Protein AF-A0A4V2T5V6-F1 (afdb_monomer_lite)

Secondary structure (DSSP, 8-state):
-------------------TT--------EEEESS-HHHHHHHHHHTTPPEEEEEE-TTSSEEEEESSHHHHHHHHHHHGGGB--S-----------

Radius of gyration: 18.7 Å; chains: 1; bounding box: 43×45×39 Å

Structure (mmCIF, N/CA/C/O backbone):
data_AF-A0A4V2T5V6-F1
#
_entry.id   AF-A0A4V2T5V6-F1
#
loop_
_atom_site.group_PDB
_atom_site.id
_atom_site.type_symbol
_atom_site.label_atom_id
_atom_site.label_alt_id
_atom_site.label_comp_id
_atom_site.label_asym_id
_atom_site.label_entity_id
_atom_site.label_seq_id
_atom_site.pdbx_PDB_ins_code
_atom_site.Cartn_x
_atom_site.Cartn_y
_atom_site.Cartn_z
_atom_site.occupancy
_atom_site.B_iso_or_equiv
_atom_site.auth_seq_id
_atom_site.auth_comp_id
_atom_site.auth_asym_id
_atom_site.auth_atom_id
_atom_site.pdbx_PDB_model_num
ATOM 1 N N . MET A 1 1 ? 29.369 -35.906 -27.784 1.00 46.09 1 MET A N 1
ATOM 2 C CA . MET A 1 1 ? 29.453 -34.445 -27.553 1.00 46.09 1 MET A CA 1
ATOM 3 C C . MET A 1 1 ? 30.112 -33.806 -28.764 1.00 46.09 1 MET A C 1
ATOM 5 O O . MET A 1 1 ? 30.952 -34.506 -29.327 1.00 46.09 1 MET A O 1
ATOM 9 N N . PRO A 1 2 ? 29.849 -32.534 -29.131 1.00 64.75 2 PRO A N 1
ATOM 10 C CA . PRO A 1 2 ? 28.895 -31.525 -28.601 1.00 64.75 2 PRO A CA 1
ATOM 11 C C . PRO A 1 2 ? 28.061 -30.887 -29.763 1.00 64.75 2 PRO A C 1
ATOM 13 O O . PRO A 1 2 ? 28.188 -31.348 -30.889 1.00 64.75 2 PRO A O 1
ATOM 16 N N . HIS A 1 3 ? 27.142 -29.924 -29.660 1.00 39.38 3 HIS A N 1
ATOM 17 C CA . HIS A 1 3 ? 26.810 -28.840 -28.722 1.00 39.38 3 HIS A CA 1
ATOM 18 C C . HIS A 1 3 ? 25.273 -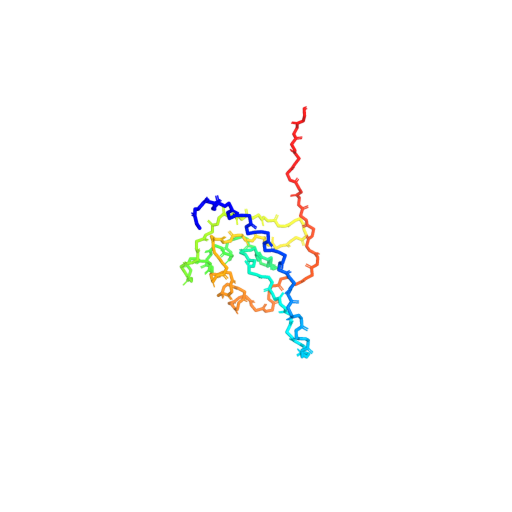28.802 -28.556 1.00 39.38 3 HIS A C 1
ATOM 20 O O . HIS A 1 3 ? 24.555 -29.069 -29.513 1.00 39.38 3 HIS A O 1
ATOM 26 N N . ASP A 1 4 ? 24.727 -28.717 -27.343 1.00 50.56 4 ASP A N 1
ATOM 27 C CA . ASP A 1 4 ? 24.477 -27.465 -26.603 1.00 50.56 4 ASP A CA 1
ATOM 28 C C . ASP A 1 4 ? 23.474 -26.551 -27.323 1.00 50.56 4 ASP A C 1
ATOM 30 O O . ASP A 1 4 ? 23.856 -25.696 -28.109 1.00 50.56 4 ASP A O 1
ATOM 34 N N . ASP A 1 5 ? 22.186 -26.757 -27.031 1.00 49.25 5 ASP A N 1
ATOM 35 C CA . ASP A 1 5 ? 21.186 -25.690 -27.070 1.00 49.25 5 ASP A CA 1
ATOM 36 C C . ASP A 1 5 ? 20.178 -25.917 -25.939 1.00 49.25 5 ASP A C 1
ATOM 38 O O . ASP A 1 5 ? 19.248 -26.728 -25.988 1.00 49.25 5 ASP A O 1
ATOM 42 N N . LEU A 1 6 ? 20.445 -25.193 -24.859 1.00 45.62 6 LEU A N 1
ATOM 43 C CA . LEU A 1 6 ? 19.641 -25.056 -23.659 1.00 45.62 6 LEU A CA 1
ATOM 44 C C . LEU A 1 6 ? 18.339 -24.300 -23.972 1.00 45.62 6 LEU A C 1
ATOM 46 O O . LEU A 1 6 ? 18.159 -23.159 -23.554 1.00 45.62 6 LEU A O 1
ATOM 50 N N . PHE A 1 7 ? 17.377 -24.942 -24.634 1.00 44.22 7 PHE A N 1
ATOM 51 C CA . PHE A 1 7 ? 15.979 -24.520 -24.526 1.00 44.22 7 PHE A CA 1
ATOM 52 C C . PHE A 1 7 ? 15.374 -25.129 -23.267 1.00 44.22 7 PHE A C 1
ATOM 54 O O . PHE A 1 7 ? 14.671 -26.136 -23.275 1.00 44.22 7 PHE A O 1
ATOM 61 N N . TYR A 1 8 ? 15.659 -24.481 -22.142 1.00 41.97 8 TYR A N 1
ATOM 62 C CA . TYR A 1 8 ? 14.953 -24.701 -20.893 1.00 41.97 8 TYR A CA 1
ATOM 63 C C . TYR A 1 8 ? 13.541 -24.105 -21.000 1.00 41.97 8 TYR A C 1
ATOM 65 O O . TYR A 1 8 ? 13.229 -23.067 -20.418 1.00 41.97 8 TYR A O 1
ATOM 73 N N . GLN A 1 9 ? 12.667 -24.761 -21.766 1.00 44.47 9 GLN A N 1
ATOM 74 C CA . GLN A 1 9 ? 11.225 -24.587 -21.632 1.00 44.47 9 GLN A CA 1
ATOM 75 C C . GLN A 1 9 ? 10.824 -25.184 -20.283 1.00 44.47 9 GLN A C 1
ATOM 77 O O . GLN A 1 9 ? 10.393 -26.330 -20.177 1.00 44.47 9 GLN A O 1
ATOM 82 N N . ARG A 1 10 ? 11.006 -24.400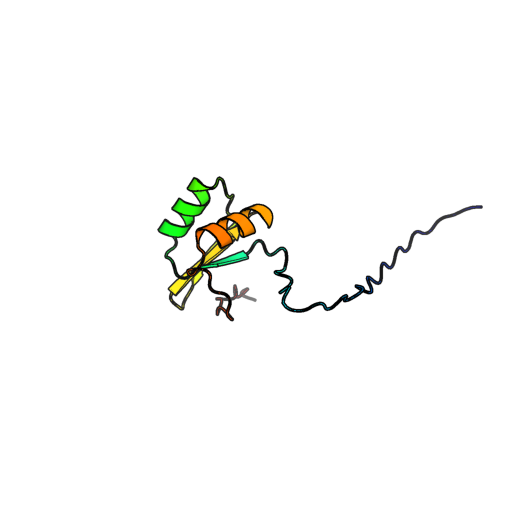 -19.217 1.00 40.41 10 ARG A N 1
ATOM 83 C CA . ARG A 1 10 ? 10.408 -24.689 -17.919 1.00 40.41 10 ARG A CA 1
ATOM 84 C C . ARG A 1 10 ? 8.906 -24.464 -18.050 1.00 40.41 10 ARG A C 1
ATOM 86 O O . ARG A 1 10 ? 8.390 -23.413 -17.687 1.00 40.41 10 ARG A O 1
ATOM 93 N N . THR A 1 11 ? 8.203 -25.470 -18.554 1.00 54.16 11 THR A N 1
ATOM 94 C CA . THR A 1 11 ? 6.805 -25.689 -18.199 1.00 54.16 11 THR A CA 1
ATOM 95 C C . THR A 1 11 ? 6.808 -25.971 -16.700 1.00 54.16 11 THR A C 1
ATOM 97 O O . THR A 1 11 ? 7.012 -27.106 -16.274 1.00 54.16 11 THR A O 1
ATOM 100 N N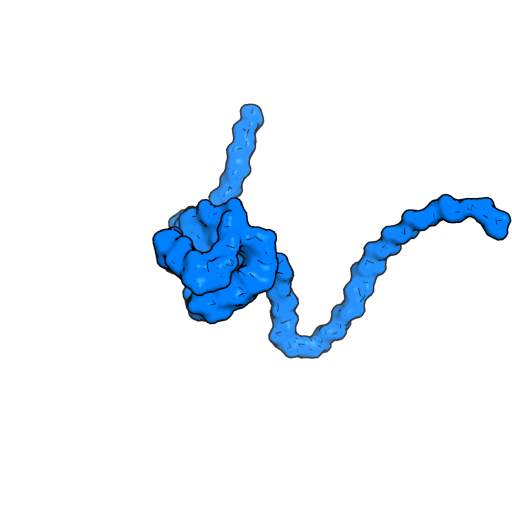 . MET A 1 12 ? 6.699 -24.917 -15.885 1.00 48.09 12 MET A N 1
ATOM 101 C CA . MET A 1 12 ? 6.384 -25.053 -14.465 1.00 48.09 12 MET A CA 1
ATOM 102 C C . MET A 1 12 ? 4.957 -25.582 -14.392 1.00 48.09 12 MET A C 1
ATOM 104 O O . MET A 1 12 ? 3.995 -24.829 -14.354 1.00 48.09 12 MET A O 1
ATOM 108 N N . GLY A 1 13 ? 4.832 -26.904 -14.480 1.00 47.84 13 GLY A N 1
ATOM 109 C CA . GLY A 1 13 ? 3.750 -27.605 -13.823 1.00 47.84 13 GLY A CA 1
ATOM 110 C C . GLY A 1 13 ? 3.989 -27.436 -12.334 1.00 47.84 13 GLY A C 1
ATOM 111 O O . GLY A 1 13 ? 4.849 -28.103 -11.762 1.00 47.84 13 GLY A O 1
ATOM 112 N N . ASP A 1 14 ? 3.287 -26.484 -11.739 1.00 40.41 14 ASP A N 1
ATOM 113 C CA . ASP A 1 14 ? 3.250 -26.314 -10.298 1.00 40.41 14 ASP A CA 1
ATOM 114 C C . ASP A 1 14 ? 2.612 -27.583 -9.708 1.00 40.41 14 ASP A C 1
ATOM 116 O O . ASP A 1 14 ? 1.465 -27.896 -10.051 1.00 40.41 14 ASP A O 1
ATOM 120 N N . PRO A 1 15 ? 3.291 -28.356 -8.840 1.00 42.84 15 PRO A N 1
ATOM 121 C CA . PRO A 1 15 ? 2.596 -29.370 -8.074 1.00 42.84 15 PRO A CA 1
ATOM 122 C C . PRO A 1 15 ? 1.738 -28.630 -7.048 1.00 42.84 15 PRO A C 1
ATOM 124 O O . PRO A 1 15 ? 2.198 -28.242 -5.974 1.00 42.84 15 PRO A O 1
ATOM 127 N N . VAL A 1 16 ? 0.479 -28.397 -7.413 1.00 49.84 16 VAL A N 1
ATOM 128 C CA . VAL A 1 16 ? -0.565 -27.940 -6.501 1.00 49.84 16 VAL A CA 1
ATOM 129 C C . VAL A 1 16 ? -0.781 -29.039 -5.462 1.00 49.84 16 VAL A C 1
ATOM 131 O O . VAL A 1 16 ? -1.535 -29.986 -5.666 1.00 49.84 16 VAL A O 1
ATOM 134 N N . MET A 1 17 ? -0.094 -28.911 -4.330 1.00 41.31 17 MET A N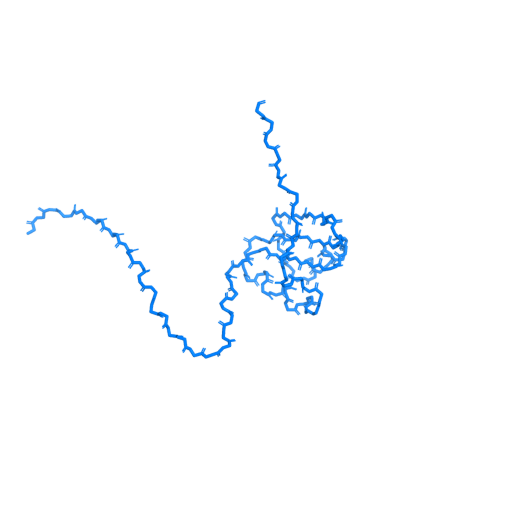 1
ATOM 135 C CA . MET A 1 17 ? -0.455 -29.585 -3.089 1.00 41.31 17 MET A CA 1
ATOM 136 C C . MET A 1 17 ? -1.464 -28.688 -2.370 1.00 41.31 17 MET A C 1
ATOM 138 O O . MET A 1 17 ? -1.099 -27.799 -1.604 1.00 41.31 17 MET A O 1
ATOM 142 N N . THR A 1 18 ? -2.750 -28.882 -2.662 1.00 49.84 18 THR A N 1
ATOM 143 C CA . THR A 1 18 ? -3.840 -28.259 -1.906 1.00 49.84 18 THR A CA 1
ATOM 144 C C . THR A 1 18 ? -4.006 -28.986 -0.573 1.00 49.84 18 THR A C 1
ATOM 146 O O . THR A 1 18 ? -4.663 -30.020 -0.502 1.00 49.84 18 THR A O 1
ATOM 149 N N . THR A 1 19 ? -3.465 -28.399 0.493 1.00 45.66 19 THR A N 1
ATOM 150 C CA . THR A 1 19 ? -3.993 -28.567 1.853 1.00 45.66 19 THR A CA 1
ATOM 151 C C . THR A 1 19 ? -4.533 -27.210 2.298 1.00 45.66 19 THR A C 1
ATOM 153 O O . THR A 1 19 ? -3.913 -26.179 2.052 1.00 45.66 19 THR A O 1
ATOM 156 N N . GLY A 1 20 ? -5.750 -27.218 2.842 1.00 47.62 20 GLY A N 1
ATOM 157 C CA . GLY A 1 20 ? -6.632 -26.060 2.974 1.00 47.62 20 GLY A CA 1
ATOM 158 C C . GLY A 1 20 ? -6.048 -24.814 3.651 1.00 47.62 20 GLY A C 1
ATOM 159 O O . GLY A 1 20 ? -5.222 -24.890 4.552 1.00 47.62 20 GLY A O 1
ATOM 160 N N . ALA A 1 21 ? -6.589 -23.669 3.228 1.00 46.81 21 ALA A N 1
ATOM 161 C CA . ALA A 1 21 ? -6.430 -22.337 3.817 1.00 46.81 21 ALA A CA 1
ATOM 162 C C . ALA A 1 21 ? -5.090 -21.601 3.626 1.00 46.81 21 ALA A C 1
ATOM 164 O O . ALA A 1 21 ? -4.894 -20.574 4.272 1.00 46.81 21 ALA A O 1
ATOM 165 N N . ASP A 1 22 ? -4.230 -22.002 2.689 1.00 42.06 22 ASP A N 1
ATOM 166 C CA . ASP A 1 22 ? -3.155 -21.114 2.229 1.00 42.06 22 ASP A CA 1
ATOM 167 C C . ASP A 1 22 ? -3.638 -20.327 1.007 1.00 42.06 22 ASP A C 1
ATOM 169 O O . ASP A 1 22 ? -3.576 -20.767 -0.142 1.00 42.06 22 ASP A O 1
ATOM 173 N N . THR A 1 23 ? -4.201 -19.145 1.266 1.00 43.38 23 THR A N 1
ATOM 174 C CA . THR A 1 23 ? -4.243 -18.125 0.220 1.00 43.38 23 THR A CA 1
ATOM 175 C C . THR A 1 23 ? -2.786 -17.870 -0.122 1.00 43.38 23 THR A C 1
ATOM 177 O O . THR A 1 23 ? -2.102 -17.227 0.672 1.00 43.38 23 THR A O 1
ATOM 180 N N . VAL A 1 24 ? -2.312 -18.375 -1.266 1.00 48.22 24 VAL A N 1
ATOM 181 C CA . VAL A 1 24 ? -1.046 -17.932 -1.846 1.00 48.22 24 VAL A CA 1
ATOM 182 C C . VAL A 1 24 ? -1.233 -16.444 -2.088 1.00 48.22 24 VAL A C 1
ATOM 184 O O . VAL A 1 24 ? -1.741 -16.027 -3.127 1.00 48.22 24 VAL A O 1
ATOM 187 N N . VAL A 1 25 ? -0.912 -15.630 -1.082 1.00 52.00 25 VAL A N 1
ATOM 188 C CA . VAL A 1 25 ? -0.747 -14.201 -1.255 1.00 52.00 25 VAL A CA 1
ATOM 189 C C . VAL A 1 25 ? 0.352 -14.120 -2.298 1.00 52.00 25 VAL A C 1
ATOM 191 O O . VAL A 1 25 ? 1.471 -14.575 -2.036 1.00 52.00 25 VAL A O 1
ATOM 194 N N . PRO A 1 26 ? 0.068 -13.636 -3.519 1.00 52.72 26 PRO A N 1
ATOM 195 C CA . PRO A 1 26 ? 1.141 -13.426 -4.466 1.00 52.72 26 PRO A CA 1
ATOM 196 C C . PRO A 1 26 ? 2.200 -12.582 -3.758 1.00 52.72 26 PRO A C 1
ATOM 198 O O . PRO A 1 26 ? 1.861 -11.792 -2.870 1.00 52.72 26 PRO A O 1
ATOM 201 N N . ILE A 1 27 ? 3.462 -12.713 -4.163 1.00 68.62 27 ILE A N 1
ATOM 202 C CA . ILE A 1 27 ? 4.597 -11.873 -3.744 1.00 68.62 27 ILE A CA 1
ATOM 203 C C . ILE A 1 27 ? 4.388 -10.410 -4.241 1.00 68.62 27 ILE A C 1
ATOM 205 O O . ILE A 1 27 ? 5.217 -9.759 -4.867 1.00 68.62 27 ILE A O 1
ATOM 209 N N . SER A 1 28 ? 3.198 -9.862 -4.014 1.00 82.56 28 SER A N 1
ATOM 210 C CA . SER A 1 28 ? 2.744 -8.576 -4.484 1.00 82.56 28 SER A CA 1
ATOM 211 C C . SER A 1 28 ? 3.378 -7.512 -3.618 1.00 82.56 28 SER A C 1
ATOM 213 O O . SER A 1 28 ? 3.134 -7.403 -2.420 1.00 82.56 28 SER A O 1
ATOM 215 N N . ARG A 1 29 ? 4.156 -6.666 -4.277 1.00 90.25 29 ARG A N 1
ATOM 216 C CA . ARG A 1 29 ? 4.645 -5.410 -3.717 1.00 90.25 29 ARG A CA 1
ATOM 217 C C . ARG A 1 29 ? 3.548 -4.347 -3.555 1.00 90.25 29 ARG A C 1
ATOM 219 O O . ARG A 1 29 ? 3.808 -3.293 -2.986 1.00 90.25 29 ARG A O 1
ATOM 226 N N . ALA A 1 30 ? 2.349 -4.581 -4.097 1.00 91.12 30 ALA A N 1
ATOM 227 C CA . ALA A 1 30 ? 1.232 -3.644 -4.041 1.00 91.12 30 ALA A CA 1
ATOM 228 C C . ALA A 1 30 ? 0.275 -3.981 -2.894 1.00 91.12 30 ALA A C 1
ATOM 230 O O . ALA A 1 30 ? -0.217 -5.107 -2.808 1.00 91.12 30 ALA A O 1
ATOM 231 N N . VAL A 1 31 ? -0.029 -2.971 -2.080 1.00 90.44 31 VAL A N 1
ATOM 232 C CA . VAL A 1 31 ? -0.926 -3.029 -0.926 1.00 90.44 31 VAL A CA 1
ATOM 233 C C . VAL A 1 31 ? -1.972 -1.929 -1.074 1.00 90.44 31 VAL A C 1
ATOM 235 O O . VAL A 1 31 ? -1.638 -0.772 -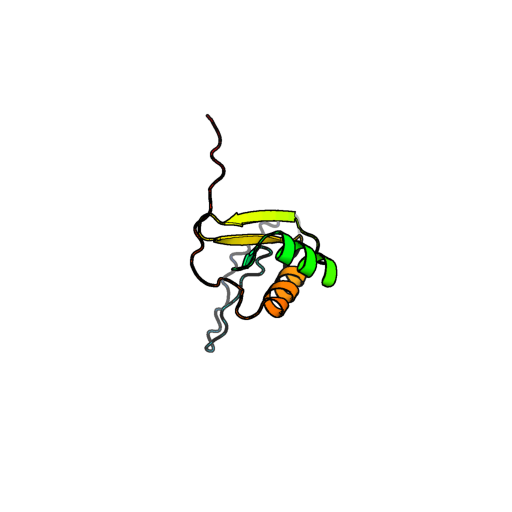1.323 1.00 90.44 31 VAL A O 1
ATOM 238 N N . ASN A 1 32 ? -3.245 -2.279 -0.919 1.00 92.88 32 ASN A N 1
ATOM 239 C CA . ASN A 1 32 ? -4.325 -1.301 -0.847 1.00 92.88 32 ASN A CA 1
ATOM 240 C C . ASN A 1 32 ? -4.753 -1.171 0.618 1.00 92.88 32 ASN A C 1
ATOM 242 O O . ASN A 1 32 ? -4.919 -2.183 1.299 1.00 92.88 32 ASN A O 1
ATOM 246 N N . VAL A 1 33 ? -4.936 0.050 1.105 1.00 92.31 33 VAL A N 1
ATOM 247 C CA . VAL A 1 33 ? -5.317 0.324 2.493 1.00 92.31 33 VAL A CA 1
ATOM 248 C C . VAL A 1 33 ? -6.432 1.357 2.555 1.00 92.31 33 VAL A C 1
ATOM 250 O O . VAL A 1 33 ? -6.507 2.244 1.714 1.00 92.31 33 VAL A O 1
ATOM 253 N N . SER A 1 34 ? -7.288 1.269 3.570 1.00 92.56 34 SER A N 1
ATOM 254 C CA . SER A 1 34 ? -8.402 2.205 3.787 1.00 92.56 34 SER A CA 1
ATOM 255 C C . SER A 1 34 ? -7.982 3.559 4.373 1.00 92.56 34 SER A C 1
ATOM 257 O O . SER A 1 34 ? -8.831 4.408 4.621 1.00 92.56 34 SER A O 1
ATOM 259 N N . VAL A 1 35 ? -6.685 3.771 4.613 1.00 91.88 35 VAL A N 1
ATOM 260 C CA . VAL A 1 35 ? -6.147 5.003 5.207 1.00 91.88 35 VAL A CA 1
ATOM 261 C C . VAL A 1 35 ? -5.673 6.003 4.157 1.00 91.88 35 VAL A C 1
ATOM 263 O O . VAL A 1 35 ? -5.352 5.636 3.024 1.00 91.88 35 VAL A O 1
ATOM 266 N N . GLU A 1 36 ? -5.577 7.267 4.559 1.00 92.94 36 GLU A N 1
ATOM 267 C CA . GLU A 1 36 ? -5.091 8.346 3.703 1.00 92.94 36 GLU A CA 1
ATOM 268 C C . GLU A 1 36 ? -3.573 8.301 3.490 1.00 92.94 36 GLU A C 1
ATOM 270 O O . GLU A 1 36 ? -2.802 7.811 4.326 1.00 92.94 36 GLU A O 1
ATOM 275 N N . GLN A 1 37 ? -3.136 8.895 2.379 1.00 92.94 37 GLN A N 1
ATOM 276 C CA . GLN A 1 37 ? -1.745 8.925 1.939 1.00 92.94 37 GLN A CA 1
ATOM 277 C C . GLN A 1 37 ? -0.744 9.374 3.026 1.00 92.94 37 GLN A C 1
ATOM 279 O O . GLN A 1 37 ? 0.289 8.710 3.166 1.00 92.94 37 GLN A O 1
ATOM 284 N N . PRO A 1 38 ? -1.001 10.415 3.849 1.00 93.31 38 PRO A N 1
ATOM 285 C CA . PRO A 1 38 ? -0.063 10.826 4.897 1.00 93.31 38 PRO A CA 1
ATOM 286 C C . PRO A 1 38 ? 0.196 9.732 5.941 1.00 93.31 38 PRO A C 1
ATOM 288 O O . PRO A 1 38 ? 1.328 9.545 6.388 1.00 93.31 38 PRO A O 1
ATOM 291 N N . GLN A 1 39 ? -0.837 8.962 6.299 1.00 92.00 39 GLN A N 1
ATOM 292 C CA . GLN A 1 39 ? -0.716 7.859 7.255 1.00 92.00 39 GLN A CA 1
ATOM 293 C C . GLN A 1 39 ? 0.076 6.693 6.657 1.00 92.00 39 GLN A C 1
ATOM 295 O O . GLN A 1 39 ? 0.873 6.060 7.353 1.00 92.00 39 GLN A O 1
ATOM 300 N N . VAL A 1 40 ? -0.097 6.440 5.357 1.00 93.12 40 VAL A N 1
ATOM 301 C CA . VAL A 1 40 ? 0.699 5.450 4.622 1.00 93.12 40 VAL A CA 1
ATOM 302 C C . VAL A 1 40 ? 2.170 5.820 4.594 1.00 93.12 40 VAL A C 1
ATOM 304 O O . VAL A 1 40 ? 3.010 4.979 4.909 1.00 93.12 40 VAL A O 1
ATOM 307 N N . LEU A 1 41 ? 2.485 7.077 4.287 1.00 94.44 41 LEU A N 1
ATOM 308 C CA . LEU A 1 41 ? 3.859 7.577 4.269 1.00 94.44 41 LEU A CA 1
ATOM 309 C C . LEU A 1 41 ? 4.519 7.461 5.646 1.00 94.44 41 LEU A C 1
ATOM 311 O O . LEU A 1 41 ? 5.647 6.978 5.746 1.00 94.44 41 LEU A O 1
ATOM 315 N N . ALA A 1 42 ? 3.805 7.838 6.711 1.00 95.44 42 ALA A N 1
ATOM 316 C CA . ALA A 1 42 ? 4.300 7.717 8.079 1.00 95.44 42 ALA A CA 1
ATOM 317 C C . ALA A 1 42 ? 4.598 6.257 8.457 1.00 95.44 42 ALA A C 1
ATOM 319 O O . ALA A 1 42 ? 5.650 5.977 9.035 1.00 95.44 42 ALA A O 1
ATOM 320 N N . MET A 1 43 ? 3.718 5.318 8.091 1.00 92.88 43 MET A N 1
ATOM 321 C CA . MET A 1 43 ? 3.958 3.897 8.354 1.0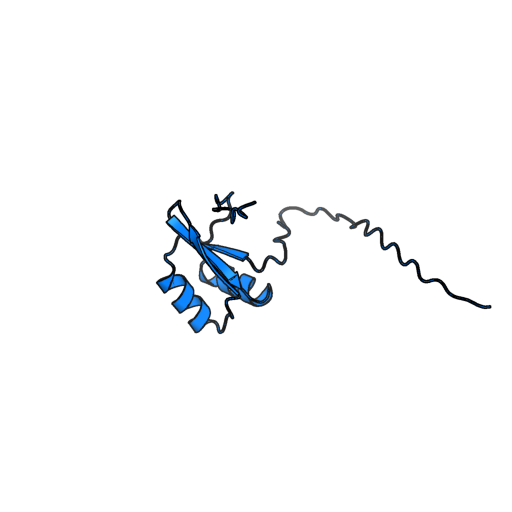0 92.88 43 MET A CA 1
ATOM 322 C C . MET A 1 43 ? 5.092 3.320 7.520 1.00 92.88 43 MET A C 1
ATOM 324 O O . MET A 1 43 ? 5.931 2.610 8.067 1.00 92.88 43 MET A O 1
ATOM 328 N N . CYS A 1 44 ? 5.174 3.647 6.232 1.00 93.62 44 CYS A N 1
ATOM 329 C CA . CYS A 1 44 ? 6.277 3.175 5.399 1.00 93.62 44 CYS A CA 1
ATOM 330 C C . CYS A 1 44 ? 7.620 3.683 5.937 1.00 93.62 44 CYS A C 1
ATOM 332 O O . CYS A 1 44 ? 8.543 2.893 6.108 1.00 93.62 44 CYS A O 1
ATOM 334 N N . LYS A 1 45 ? 7.694 4.962 6.332 1.00 94.69 45 LYS A N 1
ATOM 335 C CA . LYS A 1 45 ? 8.886 5.542 6.964 1.00 94.69 45 LYS A CA 1
ATOM 336 C C . LYS A 1 45 ? 9.238 4.862 8.290 1.00 94.69 45 LYS A C 1
ATOM 338 O O . LYS A 1 45 ? 10.406 4.591 8.537 1.00 94.69 45 LYS A O 1
ATOM 343 N N . LYS A 1 46 ? 8.248 4.556 9.137 1.00 95.38 46 LYS A N 1
ATOM 344 C CA . LYS A 1 46 ? 8.462 3.871 10.425 1.00 95.38 46 LYS A CA 1
ATOM 345 C C . LYS A 1 46 ? 9.059 2.466 10.264 1.00 95.38 46 LYS A C 1
ATOM 347 O O . LYS A 1 46 ? 9.756 2.003 11.160 1.00 95.38 46 LYS A O 1
ATOM 352 N N . HIS A 1 47 ? 8.767 1.795 9.152 1.00 92.75 47 HIS A N 1
ATOM 353 C CA . HIS A 1 47 ? 9.205 0.425 8.873 1.00 92.75 47 HIS A CA 1
ATOM 354 C C . HIS A 1 47 ? 10.365 0.328 7.872 1.00 92.75 47 HIS A C 1
ATOM 356 O O . HIS A 1 47 ? 10.681 -0.784 7.452 1.00 92.75 47 HIS A O 1
ATOM 362 N N . ASP A 1 48 ? 10.977 1.459 7.499 1.00 92.88 48 ASP A N 1
ATOM 363 C CA . ASP A 1 48 ? 12.032 1.537 6.475 1.00 92.88 48 ASP A CA 1
ATOM 364 C C . ASP A 1 48 ? 11.607 0.896 5.133 1.00 92.88 48 ASP A C 1
ATOM 366 O O . ASP A 1 48 ? 12.374 0.249 4.428 1.00 92.88 48 ASP A O 1
ATOM 370 N N . ALA A 1 49 ? 10.322 1.026 4.789 1.00 92.94 49 ALA A N 1
ATOM 371 C CA . ALA A 1 49 ? 9.761 0.466 3.567 1.00 92.94 49 ALA A CA 1
ATOM 372 C C . ALA A 1 49 ? 9.863 1.484 2.424 1.00 92.94 49 ALA A C 1
ATOM 374 O O . ALA A 1 49 ? 9.230 2.544 2.458 1.00 92.94 49 ALA A O 1
ATOM 375 N N . ILE A 1 50 ? 10.626 1.145 1.384 1.00 94.06 50 ILE A N 1
ATOM 376 C CA . ILE A 1 50 ? 10.808 2.017 0.218 1.00 94.06 50 ILE A CA 1
ATOM 377 C C . ILE A 1 50 ? 9.575 1.941 -0.686 1.00 94.06 50 ILE A C 1
ATOM 379 O O . ILE A 1 50 ? 9.215 0.876 -1.196 1.00 94.06 50 ILE A O 1
ATOM 383 N N . ILE A 1 51 ? 8.949 3.094 -0.918 1.00 94.25 51 ILE A N 1
ATOM 384 C CA . ILE A 1 51 ? 7.792 3.243 -1.802 1.00 94.25 51 ILE A CA 1
ATOM 385 C C . ILE A 1 51 ? 8.270 3.426 -3.244 1.00 94.25 51 ILE A C 1
ATOM 387 O O . ILE A 1 51 ? 9.091 4.289 -3.533 1.00 94.25 51 ILE A O 1
ATOM 391 N N . SER A 1 52 ? 7.715 2.632 -4.155 1.00 95.12 52 SER A N 1
ATOM 392 C CA . SER A 1 52 ? 7.881 2.779 -5.602 1.00 95.12 52 SER A CA 1
ATOM 393 C C . SER A 1 52 ? 6.792 3.657 -6.219 1.00 95.12 52 SER A C 1
ATOM 395 O O . SER A 1 52 ? 7.083 4.426 -7.129 1.00 95.12 52 SER A O 1
ATOM 397 N N . ALA A 1 53 ? 5.548 3.540 -5.751 1.00 92.56 53 ALA A N 1
ATOM 398 C CA . ALA A 1 53 ? 4.437 4.375 -6.194 1.00 92.56 53 ALA A CA 1
ATOM 399 C C . ALA A 1 53 ? 3.384 4.496 -5.091 1.00 92.56 53 ALA A C 1
ATOM 401 O O . ALA A 1 53 ? 3.196 3.575 -4.294 1.00 92.56 53 ALA A O 1
ATOM 402 N N . ILE A 1 54 ? 2.673 5.618 -5.067 1.00 92.62 54 ILE A N 1
ATOM 403 C CA . ILE A 1 54 ? 1.564 5.850 -4.146 1.00 92.62 54 ILE A CA 1
ATOM 404 C C . ILE A 1 54 ? 0.444 6.587 -4.873 1.00 92.62 54 ILE A C 1
ATOM 406 O O . ILE A 1 54 ? 0.703 7.520 -5.629 1.00 92.62 54 ILE A O 1
ATOM 410 N N . GLU A 1 55 ? -0.786 6.134 -4.670 1.00 90.38 55 GLU A N 1
ATOM 411 C CA . GLU A 1 55 ? -1.976 6.655 -5.337 1.00 90.38 55 GLU A CA 1
ATOM 412 C C . GLU A 1 55 ? -3.144 6.669 -4.351 1.00 90.38 55 GLU A C 1
ATOM 414 O O . GLU A 1 55 ? -3.414 5.668 -3.683 1.00 90.38 55 GLU A O 1
ATOM 419 N N . THR A 1 56 ? -3.862 7.785 -4.276 1.00 90.25 56 THR A N 1
ATOM 420 C CA . THR A 1 56 ? -5.130 7.860 -3.544 1.00 90.25 56 THR A CA 1
ATOM 421 C C . THR A 1 56 ? -6.228 7.183 -4.356 1.00 90.25 56 THR A C 1
ATOM 423 O O . THR A 1 56 ? -6.390 7.451 -5.544 1.00 90.25 56 THR A O 1
ATOM 426 N N . LEU A 1 57 ? -6.996 6.302 -3.721 1.00 87.38 57 LEU A N 1
ATOM 427 C CA . LEU A 1 57 ? -8.051 5.547 -4.388 1.00 87.38 57 LEU A CA 1
ATOM 428 C C . LEU A 1 57 ? -9.333 6.390 -4.520 1.00 87.38 57 LEU A C 1
ATOM 430 O O . LEU A 1 57 ? -9.716 7.046 -3.549 1.00 87.38 57 LEU A O 1
ATOM 434 N N . PRO A 1 58 ? -10.062 6.322 -5.654 1.00 81.50 58 PRO A N 1
ATOM 435 C CA . PRO A 1 58 ? -11.316 7.063 -5.840 1.00 81.50 58 PRO A CA 1
ATOM 436 C C . PRO A 1 58 ? -12.406 6.713 -4.818 1.00 81.50 58 PRO A C 1
ATOM 438 O O . PRO A 1 58 ? -13.229 7.550 -4.469 1.00 81.50 58 PRO A O 1
ATOM 441 N N . SER A 1 59 ? -12.404 5.473 -4.322 1.00 78.62 59 SER A N 1
ATOM 442 C CA . SER A 1 59 ? -13.322 4.980 -3.287 1.00 78.62 59 SER A CA 1
ATOM 443 C C . SER A 1 59 ? -12.946 5.415 -1.865 1.00 78.62 59 SER A C 1
ATOM 445 O O . SER A 1 59 ? -13.597 4.996 -0.910 1.00 78.62 59 SER A O 1
ATOM 447 N N . GLY A 1 60 ? -11.872 6.191 -1.709 1.00 82.94 60 GLY A N 1
ATOM 448 C CA . GLY A 1 60 ? -11.226 6.444 -0.428 1.00 82.94 60 GLY A CA 1
ATOM 449 C C . GLY A 1 60 ? -10.170 5.388 -0.094 1.00 82.94 60 GLY A C 1
ATOM 450 O O . GLY A 1 60 ? -10.242 4.232 -0.524 1.00 82.94 60 GLY A O 1
ATOM 451 N N . GLY A 1 61 ? -9.164 5.811 0.670 1.00 90.06 61 GLY A N 1
ATOM 452 C CA . GLY A 1 61 ? -7.976 5.019 0.971 1.00 90.06 61 GLY A CA 1
ATOM 453 C C . GLY A 1 61 ? -6.826 5.261 -0.008 1.00 90.06 61 GLY A C 1
ATOM 454 O O . GLY A 1 61 ? -6.854 6.172 -0.834 1.00 90.06 61 GLY A O 1
ATOM 455 N N . THR A 1 62 ? -5.791 4.435 0.094 1.00 94.00 62 THR A N 1
ATOM 456 C CA . THR A 1 62 ? -4.535 4.602 -0.640 1.00 94.00 62 THR A CA 1
ATOM 457 C C . THR A 1 62 ? -4.026 3.259 -1.136 1.00 94.00 62 THR A C 1
ATOM 459 O O . THR A 1 62 ? -4.007 2.264 -0.410 1.00 94.00 62 THR A O 1
ATOM 462 N N . ARG A 1 63 ? -3.545 3.232 -2.373 1.00 92.12 63 ARG A N 1
ATOM 463 C CA . ARG A 1 63 ? -2.730 2.153 -2.910 1.00 92.12 63 ARG A CA 1
ATOM 464 C C . ARG A 1 63 ? -1.269 2.544 -2.803 1.00 92.12 63 ARG A C 1
ATOM 466 O O . ARG A 1 63 ? -0.843 3.557 -3.348 1.00 92.12 63 ARG A O 1
ATOM 473 N N . VAL A 1 64 ? -0.490 1.703 -2.145 1.00 93.31 64 VAL A N 1
ATOM 474 C CA . VAL A 1 64 ? 0.960 1.838 -2.072 1.00 93.31 64 VAL A CA 1
ATOM 475 C C . VAL A 1 64 ? 1.609 0.648 -2.751 1.00 93.31 64 VAL A C 1
ATOM 477 O O . VAL A 1 64 ? 1.240 -0.505 -2.538 1.00 93.31 64 VAL A O 1
ATOM 480 N N . VAL A 1 65 ? 2.574 0.931 -3.611 1.00 92.88 65 VAL A N 1
ATOM 481 C CA . VAL A 1 65 ? 3.432 -0.065 -4.237 1.00 92.88 65 VAL A CA 1
ATOM 482 C C . VAL A 1 65 ? 4.817 0.136 -3.662 1.00 92.88 65 VAL A C 1
ATOM 484 O O . VAL A 1 65 ? 5.396 1.209 -3.806 1.00 92.88 65 VAL A O 1
ATOM 487 N N . LEU A 1 66 ? 5.341 -0.882 -2.996 1.00 93.31 66 LEU A N 1
ATOM 488 C CA . LEU A 1 66 ? 6.678 -0.863 -2.417 1.00 93.31 66 LEU A CA 1
ATOM 489 C C . LEU A 1 66 ? 7.705 -1.398 -3.411 1.00 93.31 66 LEU A C 1
ATOM 491 O O . LEU A 1 66 ? 7.353 -1.928 -4.464 1.00 93.31 66 LEU A O 1
ATOM 495 N N . MET A 1 67 ? 8.988 -1.253 -3.097 1.00 93.56 67 MET A N 1
ATOM 496 C CA . MET A 1 67 ? 10.054 -1.730 -3.977 1.00 93.56 67 MET A CA 1
ATOM 497 C C . MET A 1 67 ? 10.115 -3.266 -4.032 1.00 93.56 67 MET A C 1
ATOM 499 O O . MET A 1 67 ? 10.391 -3.837 -5.086 1.00 93.56 67 MET A O 1
ATOM 503 N N . ASN A 1 68 ? 9.812 -3.943 -2.920 1.00 90.31 68 ASN A N 1
ATOM 504 C CA . ASN A 1 68 ? 9.888 -5.398 -2.787 1.00 90.31 68 ASN A CA 1
ATOM 505 C C . ASN A 1 68 ? 8.695 -5.973 -1.992 1.00 90.31 68 ASN A C 1
ATOM 507 O O . ASN A 1 68 ? 7.944 -5.255 -1.330 1.00 90.31 68 ASN A O 1
ATOM 511 N N . SER A 1 69 ? 8.507 -7.290 -2.083 1.00 86.62 69 SER A N 1
ATOM 512 C CA . SER A 1 69 ? 7.407 -8.017 -1.434 1.00 86.62 69 SER A CA 1
ATOM 513 C C . SER A 1 69 ? 7.603 -8.215 0.071 1.00 86.62 69 SER A C 1
ATOM 515 O O . SER A 1 69 ? 6.624 -8.337 0.806 1.00 86.62 69 SER A O 1
ATOM 517 N N . VAL A 1 70 ? 8.850 -8.216 0.547 1.00 89.69 70 VAL A N 1
ATOM 518 C CA . VAL A 1 70 ? 9.178 -8.381 1.970 1.00 89.69 70 VAL A CA 1
ATOM 519 C C . VAL A 1 70 ? 8.668 -7.184 2.767 1.00 89.69 70 VAL A C 1
ATOM 521 O O . VAL A 1 70 ? 8.002 -7.350 3.790 1.00 89.69 70 VAL A O 1
ATOM 524 N N . ASP A 1 71 ? 8.907 -5.977 2.267 1.00 90.94 71 ASP A N 1
ATOM 525 C CA . ASP A 1 71 ? 8.403 -4.754 2.877 1.00 90.94 71 ASP A CA 1
ATOM 526 C C . ASP A 1 71 ? 6.882 -4.663 2.752 1.00 90.94 71 ASP A C 1
ATOM 528 O O . ASP A 1 71 ? 6.216 -4.245 3.697 1.00 90.94 71 ASP A O 1
ATOM 532 N N . ALA A 1 72 ? 6.301 -5.162 1.656 1.00 90.50 72 ALA A N 1
ATOM 533 C CA . ALA A 1 72 ? 4.846 -5.253 1.520 1.00 90.50 72 ALA A CA 1
ATOM 534 C C . ALA A 1 72 ? 4.231 -6.148 2.586 1.00 90.50 72 ALA A C 1
ATOM 536 O O . ALA A 1 72 ? 3.271 -5.737 3.231 1.00 90.50 72 ALA A O 1
ATOM 537 N N . ALA A 1 73 ? 4.823 -7.307 2.864 1.00 89.81 73 ALA A N 1
ATOM 538 C CA . ALA A 1 73 ? 4.359 -8.180 3.934 1.00 89.81 73 ALA A CA 1
ATOM 539 C C . ALA A 1 73 ? 4.448 -7.509 5.318 1.00 89.81 73 ALA A C 1
ATOM 541 O O . ALA A 1 73 ? 3.526 -7.649 6.125 1.00 89.81 73 ALA A O 1
ATOM 542 N N . LYS A 1 74 ? 5.516 -6.747 5.598 1.00 91.31 74 LYS A N 1
ATOM 543 C CA . LYS A 1 74 ? 5.637 -5.974 6.851 1.00 91.31 74 LYS A CA 1
ATOM 544 C C . LYS A 1 74 ? 4.531 -4.926 6.963 1.00 91.31 74 LYS A C 1
ATOM 546 O O . LYS A 1 74 ? 3.880 -4.834 8.000 1.00 91.31 74 LYS A O 1
ATOM 551 N N . ILE A 1 75 ? 4.297 -4.169 5.893 1.00 91.19 75 ILE A N 1
ATOM 552 C CA . ILE A 1 75 ? 3.292 -3.105 5.856 1.00 91.19 75 ILE A CA 1
ATOM 553 C C . ILE A 1 75 ? 1.869 -3.674 5.935 1.00 91.19 75 ILE A C 1
ATOM 555 O O . ILE A 1 75 ? 1.051 -3.142 6.682 1.00 91.19 75 ILE A O 1
ATOM 559 N N . ILE A 1 76 ? 1.586 -4.798 5.269 1.00 90.81 76 ILE A N 1
ATOM 560 C CA . ILE A 1 76 ? 0.313 -5.527 5.390 1.00 90.81 76 ILE A CA 1
ATOM 561 C C . ILE A 1 76 ? 0.058 -5.910 6.850 1.00 90.81 76 ILE A C 1
ATOM 563 O O . ILE A 1 76 ? -1.007 -5.609 7.386 1.00 90.81 76 ILE A O 1
ATOM 567 N N . LYS A 1 77 ? 1.046 -6.515 7.524 1.00 90.62 77 LYS A N 1
ATOM 568 C CA . LYS A 1 77 ? 0.931 -6.879 8.946 1.00 90.62 77 LYS A CA 1
ATOM 569 C C . LYS A 1 77 ? 0.724 -5.657 9.839 1.00 90.62 77 LYS A C 1
ATOM 571 O O . LYS A 1 77 ? -0.063 -5.720 10.776 1.00 90.62 77 LYS A O 1
ATOM 576 N N . ALA A 1 78 ? 1.405 -4.552 9.544 1.00 91.56 78 ALA A N 1
ATOM 577 C CA . ALA A 1 78 ? 1.312 -3.331 10.332 1.00 91.56 78 ALA A CA 1
ATOM 578 C C . ALA A 1 78 ? -0.046 -2.619 10.183 1.00 91.56 78 ALA A C 1
ATOM 580 O O . ALA A 1 78 ? -0.537 -2.028 11.144 1.00 91.56 78 ALA A O 1
ATOM 581 N N . PHE A 1 79 ? -0.668 -2.688 9.001 1.00 89.56 79 PHE A N 1
ATOM 582 C CA . PHE A 1 79 ? -2.011 -2.150 8.768 1.00 89.56 79 PHE A CA 1
ATOM 583 C C . PHE A 1 79 ? -3.135 -3.087 9.217 1.00 89.56 79 PHE A C 1
ATOM 585 O O . PHE A 1 79 ? -4.208 -2.601 9.584 1.00 89.56 79 PHE A O 1
ATOM 592 N N . GLY A 1 80 ? -2.906 -4.402 9.209 1.00 89.44 80 GLY A N 1
ATOM 593 C CA . GLY A 1 80 ? -3.847 -5.404 9.705 1.00 89.44 80 GLY A CA 1
ATOM 594 C C . GLY A 1 80 ? -5.225 -5.278 9.055 1.00 89.44 80 GLY A C 1
ATOM 595 O O . GLY A 1 80 ? -5.362 -5.375 7.838 1.00 89.44 80 GLY A O 1
ATOM 596 N N . SER A 1 81 ? -6.250 -5.001 9.864 1.00 88.62 81 SER A N 1
ATOM 597 C CA . SER A 1 81 ? -7.646 -4.855 9.420 1.00 88.62 81 SER A CA 1
ATOM 598 C C . SER A 1 81 ? -7.902 -3.677 8.472 1.00 88.62 81 SER A C 1
ATOM 600 O O . SER A 1 81 ? -8.975 -3.589 7.884 1.00 88.62 81 SER A O 1
ATOM 602 N N . LYS A 1 82 ? -6.935 -2.768 8.307 1.00 89.00 82 LYS A N 1
ATOM 603 C CA . LYS A 1 82 ? -7.028 -1.630 7.380 1.00 89.00 82 LYS A CA 1
ATOM 604 C C . LYS A 1 82 ? -6.589 -1.978 5.957 1.00 89.00 82 LYS A C 1
ATOM 606 O O . LYS A 1 82 ? -6.686 -1.131 5.072 1.00 89.00 82 LYS A O 1
ATOM 611 N N . VAL A 1 83 ? -6.081 -3.190 5.730 1.00 89.56 83 VAL A N 1
ATOM 612 C CA . VAL A 1 83 ? -5.728 -3.677 4.394 1.00 89.56 83 VAL A CA 1
ATOM 613 C C . VAL A 1 83 ? -6.999 -4.062 3.643 1.00 89.56 83 VAL A C 1
ATOM 615 O O . VAL A 1 83 ? -7.812 -4.846 4.125 1.00 89.56 83 VAL A O 1
ATOM 618 N N . LEU A 1 84 ? -7.160 -3.516 2.441 1.00 87.56 84 LEU A N 1
ATOM 619 C CA . LEU A 1 84 ? -8.274 -3.824 1.554 1.00 87.56 84 LEU A CA 1
ATOM 620 C C . LEU A 1 84 ? -7.941 -5.097 0.763 1.00 87.56 84 LEU A C 1
ATOM 622 O O . LEU A 1 84 ? -7.073 -5.080 -0.111 1.00 87.56 84 LEU A O 1
ATOM 626 N N . THR A 1 85 ? -8.626 -6.198 1.077 1.00 78.75 85 THR A N 1
ATOM 627 C CA . THR A 1 85 ? -8.412 -7.527 0.469 1.00 78.75 85 THR A CA 1
ATOM 628 C C . THR A 1 85 ? -9.323 -7.817 -0.729 1.00 78.75 85 THR A C 1
ATOM 630 O O . THR A 1 85 ? -9.103 -8.793 -1.441 1.00 78.75 85 THR A O 1
ATOM 633 N N . GLY A 1 86 ? -10.333 -6.976 -0.968 1.00 75.62 86 GLY A N 1
ATOM 634 C CA . GLY A 1 86 ? -11.264 -7.107 -2.090 1.00 75.62 86 GLY A CA 1
ATOM 635 C C . GLY A 1 86 ? -10.787 -6.437 -3.383 1.00 75.62 86 GLY A C 1
ATOM 636 O O . GLY A 1 86 ? -9.714 -5.833 -3.453 1.00 75.62 86 GLY A O 1
ATOM 637 N N . THR A 1 87 ? -11.625 -6.511 -4.419 1.00 72.19 87 THR A N 1
ATOM 638 C CA . THR A 1 87 ? -11.396 -5.806 -5.686 1.00 72.19 87 THR A CA 1
ATOM 639 C C . THR A 1 87 ? -11.428 -4.299 -5.455 1.00 72.19 87 THR A C 1
ATOM 641 O O . THR A 1 87 ? -12.480 -3.714 -5.215 1.00 72.19 87 THR A O 1
ATOM 644 N N . VAL A 1 88 ? -10.262 -3.664 -5.552 1.00 78.50 88 VAL A N 1
ATOM 645 C CA . VAL A 1 88 ? -10.125 -2.209 -5.471 1.00 78.50 88 VAL A CA 1
ATOM 646 C C . VAL A 1 88 ? -10.151 -1.626 -6.880 1.00 78.50 88 VAL A C 1
ATOM 648 O O . VAL A 1 88 ? -9.282 -1.938 -7.703 1.00 78.50 88 VAL A O 1
ATOM 651 N N . ALA A 1 89 ? -11.147 -0.778 -7.146 1.00 74.88 89 ALA A N 1
ATOM 652 C CA . ALA A 1 89 ? -11.214 0.000 -8.374 1.00 74.88 89 ALA A CA 1
ATOM 653 C C . ALA A 1 89 ? -9.989 0.919 -8.461 1.00 74.88 89 ALA A C 1
ATOM 655 O O . ALA A 1 89 ? -9.643 1.617 -7.508 1.00 74.88 89 ALA A O 1
ATOM 656 N N . ARG A 1 90 ? -9.316 0.884 -9.609 1.00 74.50 90 ARG A N 1
ATOM 657 C CA . ARG A 1 90 ? -8.131 1.692 -9.889 1.00 74.50 90 ARG A CA 1
ATOM 658 C C . ARG A 1 90 ? -8.401 2.579 -11.080 1.00 74.50 90 ARG A C 1
ATOM 660 O O . ARG A 1 90 ? -9.027 2.132 -12.044 1.00 74.50 90 ARG A O 1
ATOM 667 N N . THR A 1 91 ? -7.864 3.787 -11.042 1.00 67.19 91 THR A N 1
ATOM 668 C CA . THR A 1 91 ? -7.817 4.621 -12.234 1.00 67.19 91 THR A CA 1
ATOM 669 C C . THR A 1 91 ? -6.708 4.060 -13.113 1.00 67.19 91 THR A C 1
ATOM 671 O O . THR A 1 91 ? -5.540 4.039 -12.729 1.00 67.19 91 THR A O 1
ATOM 674 N N . HIS A 1 92 ? -7.063 3.507 -14.271 1.00 65.06 92 HIS A N 1
ATOM 675 C CA . HIS A 1 92 ? -6.042 3.125 -15.235 1.00 65.06 92 HIS A CA 1
ATOM 676 C C . HIS A 1 92 ? -5.427 4.406 -15.800 1.00 65.06 92 HIS A C 1
ATOM 678 O O . HIS A 1 92 ? -6.123 5.392 -16.044 1.00 65.06 92 HIS A O 1
ATOM 684 N N . TRP A 1 93 ? -4.117 4.399 -16.005 1.00 64.31 93 TRP A N 1
ATOM 685 C CA . TRP A 1 93 ? -3.478 5.469 -16.746 1.00 64.31 93 TRP A CA 1
ATOM 686 C C . TRP A 1 93 ? -3.950 5.352 -18.203 1.00 64.31 93 TRP A C 1
ATOM 688 O O . TRP A 1 93 ? -3.732 4.334 -18.862 1.00 64.31 93 TRP A O 1
ATOM 698 N N . MET A 1 94 ? -4.681 6.355 -18.686 1.00 62.59 94 MET A N 1
ATOM 699 C CA . MET A 1 94 ? -5.086 6.411 -20.085 1.00 62.59 94 MET A CA 1
ATOM 700 C C . MET A 1 94 ? -3.929 6.995 -20.886 1.00 62.59 94 MET A C 1
ATOM 702 O O . MET A 1 94 ? -3.500 8.126 -20.655 1.00 62.59 94 MET A O 1
ATOM 706 N N . ARG A 1 95 ? -3.394 6.204 -21.814 1.00 63.22 95 ARG A N 1
ATOM 707 C CA . ARG A 1 95 ? -2.390 6.673 -22.764 1.00 63.22 95 ARG A CA 1
ATOM 708 C C . ARG A 1 95 ? -3.139 7.387 -23.884 1.00 63.22 95 ARG A C 1
ATOM 710 O O . ARG A 1 95 ? -3.902 6.741 -24.595 1.00 63.22 95 ARG A O 1
ATOM 717 N N . ALA A 1 96 ? -2.975 8.703 -23.992 1.00 63.84 96 ALA A N 1
ATOM 718 C CA . ALA A 1 96 ? -3.482 9.437 -25.146 1.00 63.84 96 ALA A CA 1
ATOM 719 C C . ALA A 1 96 ? -2.824 8.864 -26.416 1.00 63.84 96 ALA A C 1
ATOM 721 O O . ALA A 1 96 ? -1.601 8.690 -26.440 1.00 63.84 96 ALA A O 1
ATOM 722 N N . VAL A 1 97 ? -3.650 8.497 -27.398 1.00 63.59 97 VAL A N 1
ATOM 723 C CA . VAL A 1 97 ? -3.234 8.106 -28.755 1.00 63.59 97 VAL A CA 1
ATOM 724 C C . VAL A 1 97 ? -3.166 9.325 -29.656 1.00 63.59 97 VAL A C 1
ATOM 726 O O . VAL A 1 97 ? -4.012 10.229 -29.469 1.00 63.59 97 VAL A O 1
#

pLDDT: mean 76.1, std 19.62, range [39.38, 95.44]

Foldseek 3Di:
DDDDDPPPPPPPPPPPPDDPDPPPPDLFLKWWFQDDPVVLVVLCVVQVWAWPDKDAAPVHTIITGTPGSVSVVVSCVVRPVRTDPDDGDDDDPDDDD

Sequence (97 aa):
MPHDDLFYQRTMGDPVMTTGADTVVPISRAVNVSVEQPQVLAMCKKHDAIISAIETLPSGGTRVVLMNSVDAAKIIKAFGSKVLTGTVARTHWMRAV